Protein AF-A0A2S9GQ02-F1 (afdb_monomer_lite)

Foldseek 3Di:
DPPPDDAAWDDDPNDTHRPPGDDQVVCVVVPSDDDDPVVVVQVVVCLVVLCDHPNDNNDHSVVSCPVVDDDDD

pLDDT: mean 90.91, std 6.34, range [68.06, 98.0]

Secondary structure (DSSP, 8-state):
--TTPPPP-EEETTEEE--S----GGGGGGTT----HHHHHHHHHHHHTTTEETTEE-S-HHHHHHHHS----

Radius of gyration: 17.32 Å; chains: 1; bounding box: 38×32×38 Å

Sequence (73 aa):
SRPDRAVGHIHVDGRYEPRYVRNAQPQSPAGGVSSSVNDMTRWMSMVLADGLHDGEQLIDPQALLPAITPQVV

Structure (mmCIF, N/CA/C/O backbone):
data_AF-A0A2S9GQ02-F1
#
_entry.id   AF-A0A2S9GQ02-F1
#
loop_
_atom_site.group_PDB
_atom_site.id
_atom_site.type_symbol
_atom_site.label_atom_id
_atom_site.label_alt_id
_atom_site.label_comp_id
_atom_site.label_asym_id
_atom_site.label_entity_id
_atom_site.label_seq_id
_atom_site.pdbx_PDB_ins_code
_atom_site.Cartn_x
_atom_site.Cartn_y
_atom_site.Cartn_z
_atom_site.occupancy
_atom_site.B_iso_or_equiv
_atom_site.auth_seq_id
_atom_site.auth_comp_id
_atom_site.auth_asym_id
_atom_site.auth_atom_id
_atom_site.pdbx_PDB_model_num
ATOM 1 N N . SER A 1 1 ? 1.883 13.963 -14.454 1.00 68.06 1 SER A N 1
ATOM 2 C CA . SER A 1 1 ? 3.028 13.035 -14.306 1.00 68.06 1 SER A CA 1
ATOM 3 C C . SER A 1 1 ? 3.389 12.928 -12.826 1.00 68.06 1 SER A C 1
ATOM 5 O O . SER A 1 1 ? 3.050 13.836 -12.081 1.00 68.06 1 SER A O 1
ATOM 7 N N . ARG A 1 2 ? 4.015 11.827 -12.377 1.00 76.81 2 ARG A N 1
ATOM 8 C CA . ARG A 1 2 ? 4.630 11.725 -11.037 1.00 76.81 2 ARG A CA 1
ATOM 9 C C . ARG A 1 2 ? 6.152 11.806 -11.223 1.00 76.81 2 ARG A C 1
ATOM 11 O O . ARG A 1 2 ? 6.689 10.838 -11.760 1.00 76.81 2 ARG A O 1
ATOM 18 N N . PRO A 1 3 ? 6.810 12.932 -10.888 1.00 85.56 3 PRO A N 1
ATOM 19 C CA . PRO A 1 3 ? 8.225 13.142 -11.209 1.00 85.56 3 PRO A CA 1
ATOM 20 C C . PRO A 1 3 ? 9.146 12.134 -10.506 1.00 85.56 3 PRO A C 1
ATOM 22 O O . PRO A 1 3 ? 10.039 11.599 -11.150 1.00 85.56 3 PRO A O 1
ATOM 25 N N . ASP A 1 4 ? 8.840 11.758 -9.262 1.00 89.25 4 ASP A N 1
ATOM 26 C CA . ASP A 1 4 ? 9.647 10.815 -8.465 1.00 89.25 4 ASP A CA 1
ATOM 27 C C . ASP A 1 4 ? 9.212 9.345 -8.613 1.00 89.25 4 ASP A C 1
ATOM 29 O O . ASP A 1 4 ? 9.335 8.532 -7.695 1.00 89.25 4 ASP A O 1
ATOM 33 N N . ARG A 1 5 ? 8.641 8.969 -9.762 1.00 88.31 5 ARG A N 1
ATOM 34 C CA . ARG A 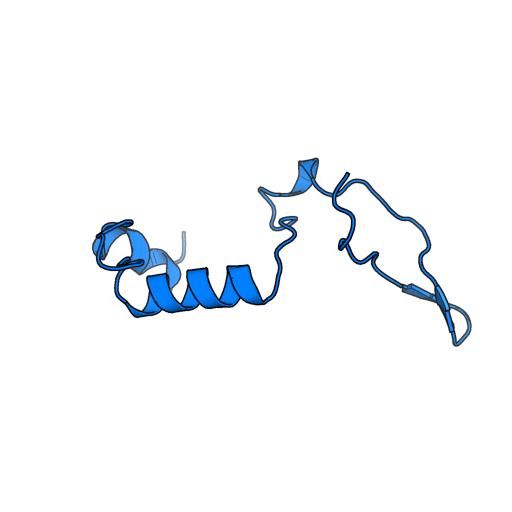1 5 ? 8.228 7.581 -10.008 1.00 88.31 5 ARG A CA 1
ATOM 35 C C . ARG A 1 5 ? 9.398 6.754 -10.537 1.00 88.31 5 ARG A C 1
ATOM 37 O O . ARG A 1 5 ? 9.859 6.974 -11.653 1.00 88.31 5 ARG A O 1
ATOM 44 N N . ALA A 1 6 ? 9.772 5.713 -9.798 1.00 89.75 6 ALA A N 1
ATOM 45 C CA . ALA A 1 6 ? 10.702 4.699 -10.281 1.00 89.75 6 ALA A CA 1
ATOM 46 C C . ALA A 1 6 ? 10.081 3.816 -11.381 1.00 89.75 6 ALA A C 1
ATOM 48 O O . ALA A 1 6 ? 8.885 3.502 -11.363 1.00 89.75 6 ALA A O 1
ATOM 49 N N . VAL A 1 7 ? 10.915 3.380 -12.327 1.00 89.88 7 VAL A N 1
ATOM 50 C CA . VAL A 1 7 ? 10.569 2.373 -13.339 1.00 89.88 7 VAL A CA 1
ATOM 51 C C . VAL A 1 7 ? 11.192 1.027 -12.974 1.00 89.88 7 VAL A C 1
ATOM 53 O O . VAL A 1 7 ? 12.323 0.961 -12.490 1.00 89.88 7 VAL A O 1
ATOM 56 N N . GLY A 1 8 ? 10.448 -0.056 -13.199 1.00 88.75 8 GLY A N 1
ATOM 57 C CA . GLY A 1 8 ? 10.964 -1.408 -13.003 1.00 88.75 8 GLY A CA 1
ATOM 58 C C . GLY A 1 8 ? 12.095 -1.707 -13.986 1.00 88.75 8 GLY A C 1
ATOM 59 O O . GLY A 1 8 ? 12.015 -1.323 -15.151 1.00 88.75 8 GLY A O 1
ATOM 60 N N . HIS A 1 9 ? 13.135 -2.386 -13.507 1.00 92.69 9 HIS A N 1
ATOM 61 C CA . HIS A 1 9 ? 14.242 -2.868 -14.327 1.00 92.69 9 HIS A CA 1
ATOM 62 C C . HIS A 1 9 ? 14.196 -4.391 -14.407 1.00 92.69 9 HIS A C 1
ATOM 64 O O . HIS A 1 9 ? 13.827 -5.059 -13.441 1.00 92.69 9 HIS A O 1
ATOM 70 N N . ILE A 1 10 ? 14.581 -4.935 -15.556 1.00 93.12 10 ILE A N 1
ATOM 71 C CA . ILE A 1 10 ? 14.603 -6.374 -15.822 1.00 93.12 10 ILE A CA 1
ATOM 72 C C . ILE A 1 10 ? 16.049 -6.771 -16.106 1.00 93.12 10 ILE A C 1
ATOM 74 O O . ILE A 1 10 ? 16.756 -6.053 -16.813 1.00 93.12 10 ILE A O 1
ATOM 78 N N . HIS A 1 11 ? 16.488 -7.892 -15.534 1.00 94.06 11 HIS A N 1
ATOM 79 C CA . HIS A 1 11 ? 17.830 -8.420 -15.752 1.00 94.06 11 HIS A CA 1
ATOM 80 C C . HIS A 1 11 ? 17.886 -9.234 -17.050 1.00 94.06 11 HIS A C 1
ATOM 82 O O . HIS A 1 11 ? 17.241 -10.278 -17.152 1.00 94.06 11 HIS A O 1
ATOM 88 N N . VAL A 1 12 ? 18.657 -8.766 -18.029 1.00 93.81 12 VAL A N 1
ATOM 89 C CA . VAL A 1 12 ? 18.841 -9.396 -19.343 1.00 93.81 12 VAL A CA 1
ATOM 90 C C . VAL A 1 12 ? 20.325 -9.336 -19.692 1.00 93.81 12 VAL A C 1
ATOM 92 O O . VAL A 1 12 ? 20.948 -8.291 -19.526 1.00 93.81 12 VAL A O 1
ATOM 95 N N . ASP A 1 13 ? 20.900 -10.461 -20.119 1.00 94.00 13 ASP A N 1
ATOM 96 C CA . ASP A 1 13 ? 22.294 -10.558 -20.584 1.00 94.00 13 ASP A CA 1
ATOM 97 C C . ASP A 1 13 ? 23.328 -9.900 -19.642 1.00 94.00 13 ASP A C 1
ATOM 99 O O . ASP A 1 13 ? 24.264 -9.225 -20.067 1.00 94.00 13 ASP A O 1
ATOM 103 N N . GLY A 1 14 ?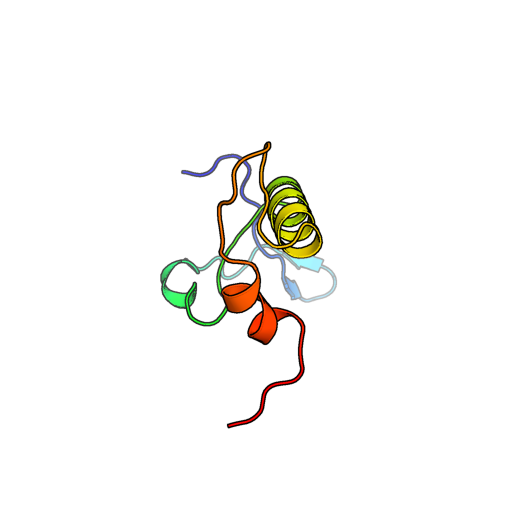 23.147 -10.081 -18.328 1.00 96.25 14 GLY A N 1
ATOM 104 C CA . GLY A 1 14 ? 24.068 -9.577 -17.301 1.00 96.25 14 GLY A CA 1
ATOM 105 C C . GLY A 1 14 ? 23.884 -8.106 -16.916 1.00 96.25 14 GLY A C 1
ATOM 106 O O . GLY A 1 14 ? 24.729 -7.554 -16.210 1.00 96.25 14 GLY A O 1
ATOM 107 N N . ARG A 1 15 ? 22.814 -7.442 -17.373 1.00 95.56 15 ARG A N 1
ATOM 108 C CA . ARG A 1 15 ? 22.528 -6.032 -17.068 1.00 95.56 15 ARG A CA 1
ATOM 109 C C . ARG A 1 15 ? 21.070 -5.820 -16.673 1.00 95.56 15 ARG A C 1
ATOM 111 O O . ARG A 1 15 ? 20.177 -6.505 -17.155 1.00 95.56 15 ARG A O 1
ATOM 118 N N . TYR A 1 16 ? 20.823 -4.828 -15.821 1.00 94.75 16 TYR A N 1
ATOM 119 C CA . TYR A 1 16 ? 19.475 -4.355 -15.503 1.00 94.75 16 TYR A CA 1
ATOM 120 C C . TYR A 1 16 ? 19.072 -3.231 -16.453 1.00 94.75 16 TYR A C 1
ATOM 122 O O . TYR A 1 16 ? 19.748 -2.204 -16.520 1.00 94.75 16 TYR A O 1
ATOM 130 N N . GLU A 1 17 ? 17.957 -3.404 -17.158 1.00 92.94 17 GLU A N 1
ATOM 131 C CA . GLU A 1 17 ? 17.462 -2.424 -18.127 1.00 92.94 17 GLU A CA 1
ATOM 132 C C . GLU A 1 17 ? 15.976 -2.098 -17.899 1.00 92.94 17 GLU A C 1
ATOM 134 O O . GLU A 1 17 ? 15.186 -3.003 -17.609 1.00 92.94 17 GLU A O 1
ATOM 139 N N . PRO A 1 18 ? 15.548 -0.832 -18.061 1.00 91.44 18 PRO A N 1
ATOM 140 C CA . PRO A 1 18 ? 14.155 -0.417 -17.894 1.00 91.44 18 PRO A CA 1
ATOM 141 C C . PRO A 1 18 ? 13.322 -0.714 -19.154 1.00 91.44 18 PRO A C 1
ATOM 143 O O . PRO A 1 18 ? 12.760 0.185 -19.782 1.00 91.44 18 PRO A O 1
ATOM 146 N N . ARG A 1 19 ? 13.271 -1.982 -19.578 1.00 87.00 19 ARG A N 1
ATOM 147 C CA . ARG A 1 19 ? 12.484 -2.414 -20.746 1.00 87.00 19 ARG A CA 1
ATOM 148 C C . ARG A 1 19 ? 11.024 -2.691 -20.378 1.00 87.00 19 ARG A C 1
ATOM 150 O O . ARG A 1 19 ? 10.702 -2.986 -19.233 1.00 87.00 19 ARG A O 1
ATOM 157 N N . TYR A 1 20 ? 10.142 -2.625 -21.380 1.00 83.56 20 TYR A N 1
ATOM 158 C CA . TYR A 1 20 ? 8.715 -2.968 -21.265 1.00 83.56 20 TYR A CA 1
ATOM 159 C C . TYR A 1 20 ? 7.955 -2.161 -20.196 1.00 83.56 20 TYR A C 1
ATOM 161 O O . TYR A 1 20 ? 7.100 -2.689 -19.481 1.00 83.56 20 TYR A O 1
ATOM 169 N N . VAL A 1 21 ? 8.252 -0.860 -20.083 1.00 80.38 21 VAL A N 1
ATOM 170 C CA . VAL A 1 21 ? 7.568 0.035 -19.139 1.00 80.38 21 VAL A CA 1
ATOM 171 C C . VAL A 1 21 ? 6.091 0.158 -19.517 1.00 80.38 21 VAL A C 1
ATOM 173 O O . VAL A 1 21 ? 5.715 0.885 -20.433 1.00 80.38 21 VAL A O 1
ATOM 176 N N . ARG A 1 22 ? 5.242 -0.564 -18.786 1.00 80.88 22 ARG A N 1
ATOM 177 C CA . ARG A 1 22 ? 3.786 -0.566 -18.967 1.00 80.88 22 ARG A CA 1
ATOM 178 C C . ARG A 1 22 ? 3.084 0.422 -18.034 1.00 80.88 22 ARG A C 1
ATOM 180 O O . ARG A 1 22 ? 3.585 0.770 -16.961 1.00 80.88 22 ARG A O 1
ATOM 187 N N . ASN A 1 23 ? 1.871 0.815 -18.415 1.00 82.44 23 ASN A N 1
ATOM 188 C CA . ASN A 1 23 ? 0.917 1.464 -17.519 1.00 82.44 23 ASN A CA 1
ATOM 189 C C . ASN A 1 23 ? 0.288 0.387 -16.611 1.00 82.44 23 ASN A C 1
ATOM 191 O O . ASN A 1 23 ? -0.413 -0.499 -17.096 1.00 82.44 23 ASN A O 1
ATOM 195 N N . ALA A 1 24 ? 0.589 0.417 -15.310 1.00 79.88 24 ALA A N 1
ATOM 196 C CA . ALA A 1 24 ? 0.139 -0.596 -14.349 1.00 79.88 24 ALA A CA 1
ATOM 197 C C . ALA A 1 24 ? -1.143 -0.201 -13.605 1.00 79.88 24 ALA A C 1
ATOM 199 O O . ALA A 1 24 ? -1.757 -1.040 -12.953 1.00 79.88 24 ALA A O 1
ATOM 200 N N . GLN A 1 25 ? -1.575 1.052 -13.747 1.00 81.94 25 GLN A N 1
ATOM 201 C CA . GLN A 1 25 ? -2.708 1.633 -13.038 1.00 81.94 25 GLN A CA 1
ATOM 202 C C . GLN A 1 25 ? -4.005 0.816 -13.193 1.00 81.94 25 GLN A C 1
ATOM 204 O O . GLN A 1 25 ? -4.660 0.600 -12.171 1.00 81.94 25 GLN A O 1
ATOM 209 N N . PRO A 1 26 ? -4.355 0.271 -14.380 1.00 87.12 26 PRO A N 1
ATOM 210 C CA . PRO A 1 26 ? -5.548 -0.569 -14.530 1.00 87.12 26 PRO A CA 1
ATOM 211 C C . PRO A 1 26 ? -5.551 -1.846 -13.673 1.00 87.12 26 PRO A C 1
ATOM 213 O O . PRO A 1 26 ? -6.599 -2.443 -13.472 1.00 87.12 26 PRO A O 1
ATOM 216 N N . GLN A 1 27 ? -4.395 -2.276 -13.162 1.00 85.00 27 GLN A N 1
ATOM 217 C CA . GLN A 1 27 ? -4.245 -3.505 -12.376 1.00 85.00 27 GLN A CA 1
ATOM 218 C C . GLN A 1 27 ? -4.183 -3.247 -10.869 1.00 85.00 27 GLN A C 1
ATOM 220 O O . GLN A 1 27 ? -3.967 -4.181 -10.100 1.00 85.00 27 GLN A O 1
ATOM 225 N N . SER A 1 28 ? -4.376 -1.999 -10.434 1.00 85.25 28 SER A N 1
ATOM 226 C CA . SER A 1 28 ? -4.371 -1.626 -9.014 1.00 85.25 28 SER A CA 1
ATOM 227 C C . SER A 1 28 ? -5.253 -2.537 -8.140 1.00 85.25 28 SER A C 1
ATOM 229 O O . SER A 1 28 ? -4.748 -2.985 -7.112 1.00 85.25 28 SER A O 1
ATOM 231 N N . PRO A 1 29 ? -6.487 -2.921 -8.543 1.00 83.69 29 PRO A N 1
ATOM 232 C CA . PRO A 1 29 ? -7.337 -3.799 -7.728 1.00 83.69 29 PRO A CA 1
ATOM 233 C C . PRO A 1 29 ? -6.764 -5.205 -7.503 1.00 83.69 29 PRO A C 1
ATOM 235 O O . PRO A 1 29 ? -7.033 -5.818 -6.480 1.00 83.69 29 PRO A O 1
ATOM 238 N N . ALA A 1 30 ? -5.955 -5.707 -8.440 1.00 85.25 30 ALA A N 1
ATOM 239 C CA . ALA A 1 30 ? -5.322 -7.025 -8.365 1.00 85.25 30 ALA A CA 1
ATOM 240 C C . ALA A 1 30 ? -3.931 -6.983 -7.696 1.00 85.25 30 ALA A C 1
ATOM 242 O O . ALA A 1 30 ? -3.146 -7.916 -7.847 1.00 85.25 30 ALA A O 1
ATOM 243 N N . GLY A 1 31 ? -3.596 -5.885 -7.005 1.00 82.06 31 GLY A N 1
ATOM 244 C CA . GLY A 1 31 ? -2.297 -5.689 -6.350 1.00 82.06 31 GLY A CA 1
ATOM 245 C C . GLY A 1 31 ? -1.304 -4.818 -7.130 1.00 82.06 31 GLY A C 1
ATOM 246 O O . GLY A 1 31 ? -0.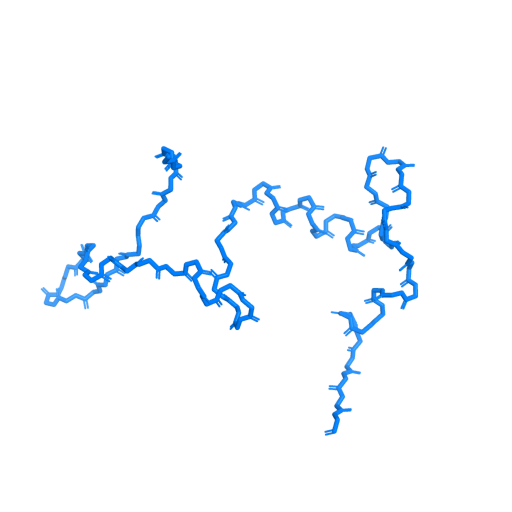140 -4.728 -6.756 1.00 82.06 31 GLY A O 1
ATOM 247 N N . GLY A 1 32 ? -1.730 -4.142 -8.202 1.00 83.88 32 GLY A N 1
ATOM 248 C CA . GLY A 1 32 ? -0.877 -3.260 -9.015 1.00 83.88 32 GLY A CA 1
ATOM 249 C C . GLY A 1 32 ? -0.645 -1.848 -8.454 1.00 83.88 32 GLY A C 1
ATOM 250 O O . GLY A 1 32 ? -0.192 -0.971 -9.195 1.00 83.88 32 GLY A O 1
ATOM 251 N N . VAL A 1 33 ? -0.993 -1.587 -7.189 1.00 85.62 33 VAL A N 1
ATOM 252 C CA . VAL A 1 33 ? -0.840 -0.261 -6.565 1.00 85.62 33 VAL A CA 1
ATOM 253 C C . VAL A 1 33 ? 0.645 0.110 -6.471 1.00 85.62 33 VAL A C 1
ATOM 255 O O . VAL A 1 33 ? 1.475 -0.683 -6.043 1.00 85.62 33 VAL A O 1
ATOM 258 N N . SER A 1 34 ? 0.991 1.341 -6.862 1.00 86.69 34 SER A N 1
ATOM 259 C CA . SER A 1 34 ? 2.325 1.919 -6.639 1.00 86.69 34 SER A CA 1
ATOM 260 C C . SER A 1 34 ? 2.271 2.941 -5.507 1.00 86.69 34 SER A C 1
ATOM 262 O O . SER A 1 34 ? 1.509 3.908 -5.594 1.00 86.69 34 SER A O 1
ATOM 264 N N . SER A 1 35 ? 3.116 2.753 -4.496 1.00 89.38 35 SER A N 1
ATOM 265 C CA . SER A 1 35 ? 3.191 3.581 -3.289 1.00 89.38 35 SER A CA 1
ATOM 266 C C . SER A 1 35 ? 4.641 3.969 -2.982 1.00 89.38 35 SER A C 1
ATOM 268 O O . SER A 1 35 ? 5.568 3.339 -3.501 1.00 89.38 35 SER A O 1
ATOM 270 N N . SER A 1 36 ? 4.849 5.003 -2.167 1.00 93.31 36 SER A N 1
ATOM 271 C CA . SER A 1 36 ? 6.169 5.312 -1.604 1.00 93.31 36 SER A CA 1
ATOM 272 C C . SER A 1 36 ? 6.367 4.601 -0.261 1.00 93.31 36 SER A C 1
ATOM 274 O O . SER A 1 36 ? 5.403 4.192 0.384 1.00 93.31 36 SER A O 1
ATOM 276 N N . VAL A 1 37 ? 7.616 4.489 0.205 1.00 95.12 37 VAL A N 1
ATOM 277 C CA . VAL A 1 37 ? 7.889 3.964 1.557 1.00 95.12 37 VAL A CA 1
ATOM 278 C C . VAL A 1 37 ? 7.217 4.830 2.626 1.00 95.12 37 VAL A C 1
ATOM 280 O O . VAL A 1 37 ? 6.664 4.285 3.571 1.00 95.12 37 VAL A O 1
ATOM 283 N N . ASN A 1 38 ? 7.180 6.154 2.443 1.00 95.88 38 ASN A N 1
ATOM 284 C CA . ASN A 1 38 ? 6.528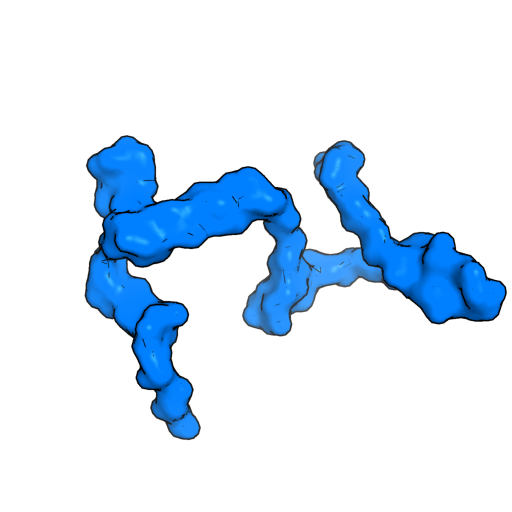 7.077 3.377 1.00 95.88 38 ASN A CA 1
ATOM 285 C C . ASN A 1 38 ? 5.017 6.839 3.494 1.00 95.88 38 ASN A C 1
ATOM 287 O O . ASN A 1 38 ? 4.435 7.027 4.557 1.00 95.88 38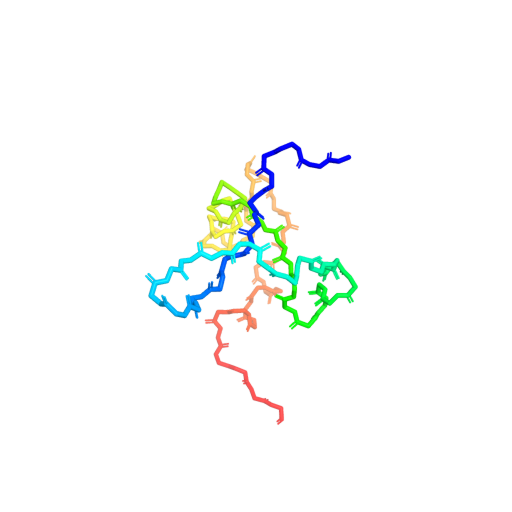 ASN A O 1
ATOM 291 N N . ASP A 1 39 ? 4.364 6.449 2.404 1.00 95.38 39 ASP A N 1
ATOM 292 C CA . ASP A 1 39 ? 2.933 6.147 2.426 1.00 95.38 39 ASP A CA 1
ATOM 293 C C . ASP A 1 39 ? 2.680 4.784 3.079 1.00 95.38 39 ASP A C 1
ATOM 295 O O . ASP A 1 39 ? 1.760 4.644 3.882 1.00 95.38 39 ASP A O 1
ATOM 299 N N . MET A 1 40 ? 3.538 3.794 2.804 1.00 95.69 40 MET A N 1
ATOM 300 C CA . MET A 1 40 ? 3.447 2.473 3.434 1.00 95.69 40 MET A CA 1
ATOM 301 C C . MET A 1 40 ? 3.707 2.523 4.942 1.00 95.69 40 MET A C 1
ATOM 303 O O . MET A 1 40 ? 3.046 1.799 5.685 1.00 95.69 40 MET A O 1
ATOM 307 N N . THR A 1 41 ? 4.628 3.370 5.411 1.00 97.06 41 THR A N 1
ATOM 308 C CA . THR A 1 41 ? 4.869 3.538 6.851 1.00 97.06 41 THR A CA 1
ATOM 309 C C . THR A 1 41 ? 3.671 4.173 7.540 1.00 97.06 41 THR A C 1
ATOM 311 O O . THR A 1 41 ? 3.238 3.648 8.560 1.00 97.06 41 THR A O 1
ATOM 314 N N . ARG A 1 42 ? 3.069 5.224 6.965 1.00 97.06 42 ARG A N 1
ATOM 315 C CA . ARG A 1 42 ? 1.831 5.819 7.505 1.00 97.06 42 ARG A CA 1
ATOM 316 C C . ARG A 1 42 ? 0.686 4.813 7.554 1.00 97.06 42 ARG A C 1
ATOM 318 O O . ARG A 1 42 ? 0.024 4.701 8.582 1.00 97.06 42 ARG A O 1
ATOM 325 N N . TRP A 1 43 ? 0.484 4.062 6.471 1.00 95.50 43 TRP A N 1
ATOM 326 C CA . TRP A 1 43 ? -0.546 3.028 6.417 1.00 95.50 43 TRP A CA 1
ATOM 327 C C . TRP A 1 43 ? -0.323 1.953 7.487 1.00 95.50 43 TRP A C 1
ATOM 329 O O . TRP A 1 43 ? -1.245 1.641 8.235 1.00 95.50 43 TRP A O 1
ATOM 339 N N . MET A 1 44 ? 0.902 1.437 7.617 1.00 95.50 44 MET A N 1
ATOM 340 C CA . MET A 1 44 ? 1.221 0.424 8.625 1.00 95.50 44 MET A CA 1
ATOM 341 C C . MET A 1 44 ? 1.052 0.963 10.049 1.00 95.50 44 MET A C 1
ATOM 343 O O . MET A 1 44 ? 0.474 0.282 10.889 1.00 95.50 44 MET A O 1
ATOM 347 N N . SER A 1 45 ? 1.504 2.191 10.323 1.00 96.50 45 SER A N 1
ATOM 348 C CA . SER A 1 45 ? 1.297 2.846 11.618 1.00 96.50 45 SER A CA 1
ATOM 349 C C . SER A 1 45 ? -0.185 2.948 11.977 1.00 96.50 45 SER A C 1
ATOM 351 O O . SER A 1 45 ? -0.537 2.645 13.110 1.00 96.50 45 SER A O 1
ATOM 353 N N . MET A 1 46 ? -1.047 3.309 11.022 1.00 97.31 46 MET A N 1
ATOM 354 C CA . MET A 1 46 ? -2.497 3.349 11.234 1.00 97.31 46 MET A CA 1
ATOM 355 C C . MET A 1 46 ? -3.074 1.955 11.515 1.00 97.31 46 MET A C 1
ATOM 357 O O . MET A 1 46 ? -3.865 1.802 12.440 1.00 97.31 46 MET A O 1
ATOM 361 N N . VAL A 1 47 ? -2.683 0.932 10.747 1.00 95.88 47 VAL A N 1
ATOM 362 C CA . VAL A 1 47 ? -3.159 -0.448 10.965 1.00 95.88 47 VAL A CA 1
ATOM 363 C C . VAL A 1 47 ? -2.763 -0.956 12.354 1.00 95.88 47 VAL A C 1
ATOM 365 O O . VAL A 1 47 ? -3.591 -1.536 13.046 1.00 95.88 47 VAL A O 1
ATOM 368 N N . LEU A 1 48 ? -1.520 -0.709 12.777 1.00 94.12 48 LEU A N 1
ATOM 369 C CA . LEU A 1 48 ? -1.016 -1.097 14.100 1.00 94.12 48 LEU A CA 1
ATOM 370 C C . LEU A 1 48 ? -1.635 -0.288 15.249 1.00 94.12 48 LEU A C 1
ATOM 372 O O . LEU A 1 48 ? -1.590 -0.734 16.391 1.00 94.1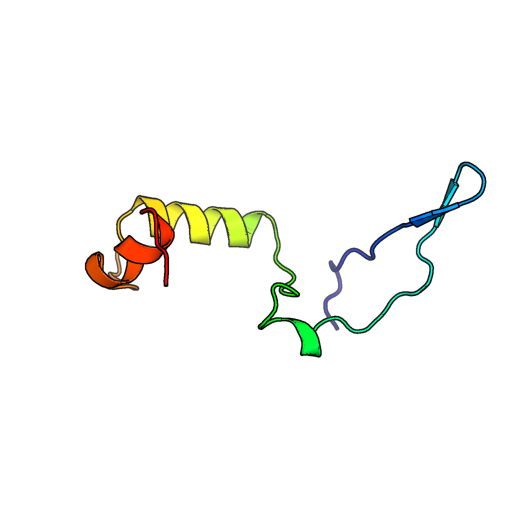2 48 LEU A O 1
ATOM 376 N N . ALA A 1 49 ? -2.180 0.891 14.955 1.00 96.44 49 ALA A N 1
ATOM 377 C CA . ALA A 1 49 ? -2.875 1.752 15.904 1.00 96.44 49 ALA A CA 1
ATOM 378 C C . ALA A 1 49 ? -4.404 1.591 15.818 1.00 96.44 49 ALA A C 1
ATOM 380 O O . ALA A 1 49 ? -5.134 2.554 16.044 1.00 96.44 49 ALA A O 1
ATOM 381 N N . ASP A 1 50 ? -4.887 0.402 15.443 1.00 96.00 50 ASP A N 1
ATOM 382 C CA . ASP A 1 50 ? -6.315 0.068 15.361 1.00 96.00 50 ASP A CA 1
ATOM 383 C C . ASP A 1 50 ? -7.136 1.070 14.523 1.00 96.00 50 ASP A C 1
ATOM 385 O O . ASP A 1 50 ? -8.275 1.404 14.842 1.00 96.00 50 ASP A O 1
ATOM 389 N N . GLY A 1 51 ? -6.558 1.579 13.432 1.00 97.00 51 GLY A N 1
ATOM 390 C CA . GLY A 1 51 ? -7.233 2.506 12.519 1.00 97.00 51 GLY A CA 1
ATOM 391 C C . GLY A 1 51 ? -7.101 3.985 12.885 1.00 97.00 51 GLY A C 1
ATOM 392 O O . GLY A 1 51 ? -7.665 4.825 12.179 1.00 97.00 51 GLY A O 1
ATOM 393 N N . LEU A 1 52 ? -6.349 4.320 13.937 1.00 98.00 52 LEU A N 1
ATOM 394 C CA . LEU A 1 52 ? -6.054 5.699 14.316 1.00 98.00 52 LEU A CA 1
ATOM 395 C C . LEU A 1 52 ? -4.981 6.302 13.396 1.00 98.00 52 LEU A C 1
ATOM 397 O O . LEU A 1 52 ? -3.884 5.757 13.250 1.00 98.00 52 LEU A O 1
ATOM 401 N N . HIS A 1 53 ? -5.263 7.465 12.817 1.00 97.25 53 HIS A N 1
ATOM 402 C CA . HIS A 1 53 ? -4.300 8.243 12.041 1.00 97.25 53 HIS A CA 1
ATOM 403 C C . HIS A 1 53 ? -4.357 9.706 12.477 1.00 97.25 53 HIS A C 1
ATOM 405 O O . HIS A 1 53 ? -5.428 10.296 12.504 1.00 97.25 53 HIS A O 1
ATOM 411 N N . ASP A 1 54 ? -3.216 10.279 12.868 1.00 95.50 54 ASP A N 1
ATOM 412 C CA . ASP A 1 54 ? -3.097 11.680 13.300 1.00 95.50 54 ASP A CA 1
ATOM 413 C C . ASP A 1 54 ? -4.120 12.108 14.380 1.00 95.50 54 ASP A C 1
ATOM 415 O O . ASP A 1 54 ? -4.554 13.255 14.446 1.00 95.50 54 ASP A O 1
ATOM 419 N N . GLY A 1 55 ? -4.484 11.176 15.271 1.00 95.81 55 GLY A N 1
ATOM 420 C CA . GLY A 1 55 ? -5.442 11.403 16.360 1.00 95.81 55 GLY A CA 1
ATOM 421 C C . GLY A 1 55 ? -6.916 11.267 15.961 1.00 95.81 55 GLY A C 1
ATOM 422 O O . GLY A 1 55 ? -7.782 11.396 16.824 1.00 95.81 55 GLY A O 1
ATOM 423 N N . GLU A 1 56 ? -7.205 10.967 14.695 1.00 97.75 56 GLU A N 1
ATOM 424 C CA . GLU A 1 56 ? -8.548 10.719 14.175 1.00 97.75 56 GLU A CA 1
ATOM 425 C C . GLU A 1 56 ? -8.776 9.221 13.931 1.00 97.75 56 GLU A C 1
ATOM 427 O O . GLU A 1 56 ? -7.929 8.522 13.366 1.00 97.75 56 GLU A O 1
ATOM 432 N N . GLN A 1 57 ? -9.936 8.712 14.361 1.00 97.81 57 GLN A N 1
ATOM 433 C CA . GLN A 1 57 ? -10.345 7.337 14.081 1.00 97.81 57 GLN A CA 1
ATOM 434 C C . GLN A 1 57 ? -10.779 7.232 12.617 1.00 97.81 57 GLN A C 1
ATOM 436 O O . GLN A 1 57 ? -11.943 7.453 12.285 1.00 97.81 57 GLN A O 1
ATOM 441 N N . LEU A 1 58 ? -9.835 6.900 11.739 1.00 97.44 58 LEU A N 1
ATOM 442 C CA . LEU A 1 58 ? -10.083 6.857 10.302 1.00 97.44 58 LEU A CA 1
ATOM 443 C C . LEU A 1 58 ? -10.810 5.573 9.882 1.00 97.44 58 LEU A C 1
ATOM 445 O O . LEU A 1 58 ? -11.669 5.610 9.003 1.00 97.44 58 LEU A O 1
ATOM 449 N N . ILE A 1 59 ? -10.468 4.439 10.501 1.00 96.88 59 ILE A N 1
ATOM 450 C CA . ILE A 1 59 ? -11.044 3.120 10.200 1.00 96.88 59 ILE A CA 1
ATOM 451 C C . ILE A 1 59 ? -11.549 2.487 11.494 1.00 96.88 59 ILE A C 1
ATOM 453 O O . ILE A 1 59 ? -10.841 2.518 12.490 1.00 96.88 59 ILE A O 1
ATOM 457 N N . ASP A 1 60 ? -12.742 1.891 11.493 1.00 97.44 60 ASP A N 1
ATOM 458 C CA . ASP A 1 60 ? -13.226 1.110 12.639 1.00 97.44 60 ASP A CA 1
ATOM 459 C C . ASP A 1 60 ? -12.258 -0.061 12.926 1.00 97.44 60 ASP A C 1
ATOM 461 O O . ASP A 1 60 ? -11.973 -0.835 12.003 1.00 97.44 60 ASP A O 1
ATOM 465 N N . PRO A 1 61 ? -11.773 -0.242 14.170 1.00 96.19 61 PRO A N 1
ATOM 466 C CA . PRO A 1 61 ? -10.902 -1.362 14.529 1.00 96.19 61 PRO A CA 1
ATOM 467 C C . PRO A 1 61 ? -11.441 -2.730 14.084 1.00 96.19 61 PRO A C 1
ATOM 469 O O . PRO A 1 61 ? -10.684 -3.586 13.621 1.00 96.19 61 PRO A O 1
ATOM 472 N N . GLN A 1 62 ? -12.759 -2.945 14.163 1.00 95.81 62 GLN A N 1
ATOM 473 C CA . GLN A 1 62 ? -13.383 -4.209 13.763 1.00 95.81 62 GLN A CA 1
ATOM 474 C C . GLN A 1 62 ? -13.291 -4.454 12.253 1.00 95.81 62 GLN A C 1
ATOM 476 O O . GLN A 1 62 ? -13.194 -5.603 11.820 1.00 95.81 62 GLN A O 1
ATOM 481 N N . ALA A 1 63 ? -13.259 -3.392 11.444 1.00 95.88 63 ALA A N 1
ATOM 482 C CA . ALA A 1 63 ? -13.098 -3.499 9.996 1.00 95.88 63 ALA A CA 1
ATOM 483 C C . ALA A 1 63 ? -11.668 -3.899 9.583 1.00 95.88 63 ALA A C 1
ATOM 485 O O . ALA A 1 63 ? -11.473 -4.386 8.469 1.00 95.88 63 ALA A O 1
ATOM 486 N N . LEU A 1 64 ? -10.674 -3.731 10.466 1.00 94.69 64 LEU A N 1
ATOM 487 C CA . LEU A 1 64 ? -9.281 -4.112 10.208 1.00 94.69 64 LEU A CA 1
ATOM 488 C C . LEU A 1 64 ? -8.970 -5.568 10.559 1.00 94.69 64 LEU A C 1
ATOM 490 O O . LEU A 1 64 ? -7.989 -6.108 10.049 1.00 94.69 64 LEU A O 1
ATOM 494 N N . LEU A 1 65 ? -9.799 -6.226 11.374 1.00 92.75 65 LEU A N 1
ATOM 495 C CA . LEU A 1 65 ? -9.555 -7.602 11.815 1.00 92.75 65 LEU A CA 1
ATOM 496 C C . LEU A 1 65 ? -9.253 -8.578 10.664 1.00 92.75 65 LEU A C 1
ATOM 498 O O . LEU A 1 65 ? -8.292 -9.341 10.795 1.00 92.75 65 LEU A O 1
ATOM 502 N N . PRO A 1 66 ? -9.962 -8.555 9.515 1.00 92.12 66 PRO A N 1
ATOM 503 C CA . PRO A 1 66 ? -9.650 -9.456 8.405 1.00 92.12 66 PRO A CA 1
ATOM 504 C C . PRO A 1 66 ? -8.255 -9.246 7.800 1.00 92.12 66 PRO A C 1
ATOM 506 O O . PRO A 1 66 ? -7.713 -10.167 7.199 1.00 92.12 66 PRO A O 1
ATOM 509 N N . ALA A 1 67 ? -7.658 -8.058 7.948 1.00 87.38 67 ALA A N 1
ATOM 510 C CA . ALA A 1 67 ? -6.328 -7.753 7.421 1.00 87.38 67 ALA A CA 1
ATOM 511 C C . ALA A 1 67 ? -5.186 -8.317 8.289 1.00 87.38 67 ALA A C 1
ATOM 513 O O . ALA A 1 67 ? -4.063 -8.446 7.804 1.00 87.38 67 ALA A O 1
ATOM 514 N N . ILE A 1 68 ? -5.463 -8.647 9.556 1.00 89.00 68 ILE A N 1
ATOM 515 C CA . ILE A 1 68 ? -4.463 -9.086 10.551 1.00 89.00 68 ILE A CA 1
ATOM 516 C C . ILE A 1 68 ? -4.783 -10.447 11.181 1.00 89.00 68 ILE A C 1
ATOM 518 O O . ILE A 1 68 ? -4.088 -10.897 12.090 1.00 89.00 68 ILE A O 1
ATOM 522 N N . THR A 1 69 ? -5.827 -11.121 10.702 1.00 91.94 69 THR A N 1
ATOM 523 C CA . THR A 1 69 ? -6.213 -12.465 11.140 1.00 91.94 69 THR A CA 1
ATOM 524 C C . THR A 1 69 ? -6.309 -13.404 9.939 1.00 91.94 69 THR A C 1
ATOM 526 O O . THR A 1 69 ? -6.604 -12.953 8.833 1.00 91.94 69 THR A O 1
ATOM 529 N N . PRO A 1 70 ? -6.069 -14.715 10.111 1.00 93.62 70 PRO A N 1
ATOM 530 C CA . PRO A 1 70 ? -6.262 -15.678 9.032 1.00 93.62 70 PRO A CA 1
ATOM 531 C C . PRO A 1 70 ? -7.711 -15.683 8.527 1.00 93.62 70 PRO A C 1
ATOM 533 O O . PRO A 1 70 ? -8.641 -15.755 9.327 1.00 93.62 70 PRO A O 1
ATOM 536 N N . GLN A 1 71 ? -7.889 -15.664 7.205 1.00 90.69 71 GLN A N 1
ATOM 537 C CA . GLN A 1 71 ? -9.188 -15.756 6.533 1.00 90.69 71 GLN A CA 1
ATOM 538 C C . GLN A 1 71 ? -9.137 -16.859 5.463 1.00 90.69 71 GLN A C 1
ATOM 540 O O . GLN A 1 71 ? -8.136 -16.997 4.759 1.00 90.69 71 GLN A O 1
ATOM 545 N N . VAL A 1 72 ? -10.211 -17.637 5.331 1.00 89.94 72 VAL A N 1
ATOM 546 C CA . VAL A 1 72 ? -10.419 -18.623 4.257 1.00 89.94 72 VAL A CA 1
ATOM 547 C C . VAL A 1 72 ? -11.887 -18.561 3.833 1.00 89.94 72 VAL A C 1
ATOM 549 O O . VAL A 1 72 ? -12.750 -18.334 4.680 1.00 89.94 72 VAL A O 1
ATOM 552 N N . VAL A 1 73 ? -12.156 -18.720 2.536 1.00 73.94 73 VAL A N 1
ATOM 553 C CA . VAL A 1 73 ? -13.509 -18.756 1.951 1.00 73.94 73 VAL A CA 1
ATOM 554 C C . VAL A 1 73 ? -13.751 -20.130 1.352 1.00 73.94 73 VAL A C 1
ATOM 556 O O . VAL A 1 73 ? -12.798 -20.652 0.729 1.00 73.94 73 VAL A O 1
#